Protein AF-V5G8W8-F1 (afdb_monomer_lite)

Foldseek 3Di:
DVVLVVVVVVVCCCCPPVVDFKDKDWADPCVVVVVVVVKDFDDDDDPPDDDDPPDDPPPDDDDDDDDDDDDPDDDPPPDPPPPPPVPPDPPITMIMDGD

InterPro domains:
  IPR016181 Acyl-CoA N-acyltransferase [SSF55729] (1-48)
  IPR039840 N-alpha-acetyltransferase 80 [PTHR13538] (1-95)

Organism: Anoplophora glabripennis (NCBI:txid217634)

Secondary structure (DSSP, 8-state):
-HHHHHHHHHHHHHHHTT---EEEEEESS-HHHHHHTT-EEE----TT--------S---------------PPPPPPPP-----------PEEEEEE-

pLDDT: mean 79.82, std 21.34, range [34.12, 98.5]

Sequence (99 aa):
GYGTVLMRKAEEYCKDFLSLDTIYLSTKGQEPFYSKLGYTECLPISIYGSYIPNSTAPRQKTETDKSSVVQNAPPPPPLPVTKTTTANNSTKTFMKKQI

Radius of gyration: 24.27 Å; chains: 1; bounding box: 49×32×63 Å

Structure (mmCIF, N/CA/C/O backbone):
data_AF-V5G8W8-F1
#
_entry.id   AF-V5G8W8-F1
#
loop_
_atom_site.group_PDB
_atom_site.id
_atom_site.type_symbol
_atom_site.label_atom_id
_atom_site.label_alt_id
_atom_site.label_comp_id
_atom_site.label_asym_id
_atom_site.label_entity_id
_atom_site.label_seq_id
_atom_site.pdbx_PDB_ins_code
_atom_site.Cartn_x
_atom_site.Cartn_y
_atom_site.Cartn_z
_atom_site.occupancy
_atom_site.B_iso_or_equiv
_atom_site.auth_seq_id
_atom_site.auth_comp_id
_atom_site.auth_asym_id
_atom_site.auth_atom_id
_atom_site.pdbx_PDB_model_num
ATOM 1 N N . GLY A 1 1 ? 13.797 5.400 -9.516 1.00 93.44 1 GLY A N 1
ATOM 2 C CA . GLY A 1 1 ? 14.735 6.005 -8.544 1.00 93.44 1 GLY A CA 1
ATOM 3 C C . GLY A 1 1 ? 15.002 5.039 -7.404 1.00 93.44 1 GLY A C 1
ATOM 4 O O . GLY A 1 1 ? 14.416 3.961 -7.402 1.00 93.44 1 GLY A O 1
ATOM 5 N N . TYR A 1 2 ? 15.844 5.415 -6.436 1.00 97.50 2 TYR A N 1
ATOM 6 C CA . TYR A 1 2 ? 16.245 4.520 -5.338 1.00 97.50 2 TYR A CA 1
ATOM 7 C C . TYR A 1 2 ? 15.071 4.010 -4.491 1.00 97.50 2 TYR A C 1
ATOM 9 O O . TYR A 1 2 ? 15.040 2.828 -4.173 1.00 97.50 2 TYR A O 1
ATOM 17 N N . GLY A 1 3 ? 14.055 4.840 -4.224 1.00 97.50 3 GLY A N 1
ATOM 18 C CA . GLY A 1 3 ? 12.856 4.400 -3.494 1.00 97.50 3 GLY A CA 1
ATOM 19 C C . GLY A 1 3 ? 12.107 3.257 -4.191 1.00 97.50 3 GLY A C 1
ATOM 20 O O . GLY A 1 3 ? 11.696 2.302 -3.546 1.00 97.50 3 GLY A O 1
ATOM 21 N N . THR A 1 4 ? 11.988 3.301 -5.523 1.00 98.00 4 THR A N 1
ATOM 22 C CA . THR A 1 4 ? 11.375 2.220 -6.317 1.00 98.00 4 THR A CA 1
ATOM 23 C C . THR A 1 4 ? 12.173 0.921 -6.203 1.00 98.00 4 THR A C 1
ATOM 25 O O . THR A 1 4 ? 11.584 -0.145 -6.068 1.00 98.00 4 THR A O 1
ATOM 28 N N . VAL A 1 5 ? 13.507 1.004 -6.268 1.00 98.44 5 VAL A N 1
ATOM 29 C CA . VAL A 1 5 ? 14.390 -0.170 -6.168 1.00 98.44 5 VAL A CA 1
ATOM 30 C C . VAL A 1 5 ? 14.300 -0.783 -4.774 1.00 98.44 5 VAL A C 1
ATOM 32 O O . VAL A 1 5 ? 14.125 -1.992 -4.659 1.00 98.44 5 VAL A O 1
ATOM 35 N N . LEU A 1 6 ? 14.349 0.050 -3.732 1.00 98.44 6 LEU A N 1
ATOM 36 C CA . LEU A 1 6 ? 14.221 -0.386 -2.345 1.00 98.44 6 LEU A CA 1
ATOM 37 C C . LEU A 1 6 ? 12.880 -1.086 -2.098 1.00 98.44 6 LEU A C 1
ATOM 39 O O . LEU A 1 6 ? 12.869 -2.185 -1.556 1.00 98.44 6 LEU A O 1
ATOM 43 N N . MET A 1 7 ? 11.770 -0.487 -2.543 1.00 98.06 7 MET A N 1
ATOM 44 C CA . MET A 1 7 ? 10.439 -1.079 -2.379 1.00 98.06 7 MET A CA 1
ATOM 45 C C . MET A 1 7 ? 10.325 -2.427 -3.086 1.00 98.06 7 MET A C 1
ATOM 47 O O . MET A 1 7 ? 9.885 -3.386 -2.470 1.00 98.06 7 MET A O 1
ATOM 51 N N . ARG A 1 8 ? 10.790 -2.541 -4.336 1.00 98.00 8 ARG A N 1
ATOM 52 C CA . ARG A 1 8 ? 10.760 -3.821 -5.063 1.00 98.00 8 ARG A CA 1
ATOM 53 C C . ARG A 1 8 ? 11.592 -4.899 -4.374 1.00 98.00 8 ARG A C 1
ATOM 55 O O . ARG A 1 8 ? 11.133 -6.023 -4.247 1.00 98.00 8 ARG A O 1
ATOM 62 N N . LYS A 1 9 ? 12.784 -4.555 -3.880 1.00 98.31 9 LYS A N 1
ATOM 63 C CA . LYS A 1 9 ? 13.635 -5.508 -3.150 1.00 98.31 9 LYS A CA 1
ATOM 64 C C . LYS A 1 9 ? 13.015 -5.941 -1.821 1.00 98.31 9 LYS A C 1
ATOM 66 O O . LYS A 1 9 ? 13.134 -7.103 -1.452 1.00 98.31 9 LYS A O 1
ATOM 71 N N . ALA A 1 10 ? 12.329 -5.034 -1.126 1.00 98.31 10 ALA A N 1
ATOM 72 C CA . ALA A 1 10 ? 11.574 -5.372 0.076 1.00 98.31 10 ALA A CA 1
ATOM 73 C C . ALA A 1 10 ? 10.364 -6.272 -0.239 1.00 98.31 10 ALA A C 1
ATOM 75 O O . ALA A 1 10 ? 10.135 -7.245 0.470 1.00 98.31 10 ALA A O 1
ATOM 76 N N . GLU A 1 11 ? 9.623 -5.982 -1.314 1.00 98.19 11 GLU A N 1
ATOM 77 C CA . GLU A 1 11 ? 8.505 -6.805 -1.798 1.00 98.19 11 GLU A CA 1
ATOM 78 C C . GLU A 1 11 ? 8.961 -8.229 -2.155 1.00 98.19 11 GLU A C 1
ATOM 80 O O . GLU A 1 11 ? 8.373 -9.191 -1.667 1.00 98.19 11 GLU A O 1
ATOM 85 N N . GLU A 1 12 ? 10.040 -8.359 -2.936 1.00 98.19 12 GLU A N 1
ATOM 86 C CA . GLU A 1 12 ? 10.673 -9.645 -3.272 1.00 98.19 12 GLU A CA 1
ATOM 87 C C . GLU A 1 12 ? 11.046 -10.420 -2.001 1.00 98.19 12 GLU A C 1
ATOM 89 O O . GLU A 1 12 ? 10.711 -11.592 -1.865 1.00 98.19 12 GLU A O 1
ATOM 94 N N . TYR A 1 13 ? 11.666 -9.756 -1.020 1.00 98.50 13 TYR A N 1
ATOM 95 C CA . TYR A 1 13 ? 12.040 -10.405 0.235 1.00 98.50 13 TYR A CA 1
ATOM 96 C C . TYR A 1 13 ? 10.825 -10.924 1.023 1.00 98.50 13 TYR A C 1
ATOM 98 O O . TYR A 1 13 ? 10.819 -12.063 1.494 1.00 98.50 13 TYR A O 1
ATOM 106 N N . CYS A 1 14 ? 9.778 -10.103 1.146 1.00 98.25 14 CYS A N 1
ATOM 107 C CA . CYS A 1 14 ? 8.539 -10.485 1.822 1.00 98.25 14 CYS A CA 1
ATOM 108 C C . CYS A 1 14 ? 7.864 -11.688 1.153 1.00 98.25 14 CYS A C 1
ATOM 110 O O . CYS A 1 14 ? 7.366 -12.574 1.848 1.00 98.25 14 CYS A O 1
ATOM 112 N N . LYS A 1 15 ? 7.875 -11.736 -0.180 1.00 97.75 15 LYS A N 1
ATOM 113 C CA . LYS A 1 15 ? 7.282 -12.832 -0.941 1.00 97.75 15 LYS A CA 1
ATOM 114 C C . LYS A 1 15 ? 8.105 -14.111 -0.832 1.00 97.75 15 LYS A C 1
ATOM 116 O O . LYS A 1 15 ? 7.591 -15.144 -0.414 1.00 97.75 15 LYS A O 1
ATOM 121 N N . ASP A 1 16 ? 9.385 -14.029 -1.175 1.00 97.88 16 ASP A N 1
ATOM 122 C CA . ASP A 1 16 ? 10.207 -15.209 -1.439 1.00 97.88 16 ASP A CA 1
ATOM 123 C C . ASP A 1 16 ? 10.744 -15.844 -0.150 1.00 97.88 16 ASP A C 1
ATOM 125 O O . ASP A 1 16 ? 10.898 -17.062 -0.078 1.00 97.88 16 ASP A O 1
ATOM 129 N N . PHE A 1 17 ? 11.007 -15.035 0.884 1.00 98.06 17 PHE A N 1
ATOM 130 C CA . PHE A 1 17 ? 11.612 -15.510 2.134 1.00 98.06 17 PHE A CA 1
ATOM 131 C C . PHE A 1 17 ? 10.634 -15.547 3.304 1.00 98.06 17 PHE A C 1
ATOM 133 O O . PHE A 1 17 ? 10.746 -16.424 4.158 1.00 98.06 17 PHE A O 1
ATOM 140 N N . LEU A 1 18 ? 9.681 -14.610 3.364 1.00 97.75 18 LEU A N 1
ATOM 141 C CA . LEU A 1 18 ? 8.696 -14.561 4.451 1.00 97.75 18 LEU A CA 1
ATOM 142 C C . LEU A 1 18 ? 7.357 -15.213 4.084 1.00 97.75 18 LEU A C 1
ATOM 144 O O . LEU A 1 18 ? 6.532 -15.406 4.973 1.00 97.75 18 LEU A O 1
ATOM 148 N N . SER A 1 19 ? 7.145 -15.573 2.810 1.00 97.19 19 SER A N 1
ATOM 149 C CA . SER A 1 19 ? 5.881 -16.140 2.313 1.00 97.19 19 SER A CA 1
ATOM 150 C C . SER A 1 19 ? 4.659 -15.267 2.641 1.00 97.19 19 SER A C 1
ATOM 152 O O . SER A 1 19 ? 3.580 -15.775 2.943 1.00 97.19 19 SER A O 1
ATOM 154 N N . LEU A 1 20 ? 4.835 -13.942 2.618 1.00 97.31 20 LEU A N 1
ATOM 155 C CA . LEU A 1 20 ? 3.757 -12.978 2.824 1.00 97.31 20 LEU A CA 1
ATOM 156 C C . LEU A 1 20 ? 3.069 -12.669 1.495 1.00 97.31 20 LEU A C 1
ATOM 158 O O . LEU A 1 20 ? 3.729 -12.502 0.473 1.00 97.31 20 LEU A O 1
ATOM 162 N N . ASP A 1 21 ? 1.745 -12.542 1.530 1.00 97.19 21 ASP A N 1
ATOM 163 C CA . ASP A 1 21 ? 0.918 -12.281 0.348 1.00 97.19 21 ASP A CA 1
ATOM 164 C C . ASP A 1 21 ? 0.603 -10.794 0.141 1.00 97.19 21 ASP A C 1
ATOM 166 O O . ASP A 1 21 ? 0.286 -10.368 -0.967 1.00 97.19 21 ASP A O 1
ATOM 170 N N . THR A 1 22 ? 0.669 -9.992 1.205 1.00 97.44 22 THR A N 1
ATOM 171 C CA . THR A 1 22 ? 0.155 -8.625 1.212 1.00 97.44 22 THR A CA 1
ATOM 172 C C . THR A 1 22 ? 1.037 -7.717 2.049 1.00 97.44 22 THR A C 1
ATOM 174 O O . THR A 1 22 ? 1.341 -8.003 3.207 1.00 97.44 22 THR A O 1
ATOM 177 N N . ILE A 1 23 ? 1.381 -6.557 1.492 1.00 98.06 23 ILE A N 1
ATOM 178 C CA . ILE A 1 23 ? 2.053 -5.479 2.218 1.00 98.06 23 ILE A CA 1
ATOM 179 C C . ILE A 1 23 ? 1.072 -4.342 2.459 1.00 98.06 23 ILE A C 1
ATOM 181 O O . ILE A 1 23 ? 0.402 -3.880 1.535 1.00 98.06 23 ILE A O 1
ATOM 185 N N . TYR A 1 24 ? 1.055 -3.852 3.696 1.00 97.62 24 TYR A N 1
ATOM 186 C CA . TYR A 1 24 ? 0.276 -2.700 4.132 1.00 97.62 24 TYR A CA 1
ATOM 187 C C . TYR A 1 24 ? 1.197 -1.547 4.521 1.00 97.62 24 TYR A C 1
ATOM 189 O O . TYR A 1 24 ? 2.256 -1.759 5.111 1.00 97.62 24 TYR A O 1
ATOM 197 N N . LEU A 1 25 ? 0.787 -0.316 4.218 1.00 96.88 25 LEU A N 1
ATOM 198 C CA . LEU A 1 25 ? 1.498 0.890 4.631 1.00 96.88 25 LEU A CA 1
ATOM 199 C C . LEU A 1 25 ? 0.540 2.049 4.896 1.00 96.88 25 LEU A C 1
ATOM 201 O O . LEU A 1 25 ? -0.614 2.044 4.470 1.00 96.88 25 LEU A O 1
ATOM 205 N N . SER A 1 26 ? 1.050 3.069 5.583 1.00 95.69 26 SER A N 1
ATOM 206 C CA . SER A 1 26 ? 0.394 4.373 5.676 1.00 95.69 26 SER A CA 1
ATOM 207 C C . SER A 1 26 ? 1.309 5.451 5.107 1.00 95.69 26 SER A C 1
ATOM 209 O O . SER A 1 26 ? 2.525 5.402 5.291 1.00 95.69 26 SER A O 1
ATOM 211 N N . THR A 1 27 ? 0.732 6.428 4.419 1.00 94.88 27 THR A N 1
ATOM 212 C CA . THR A 1 27 ? 1.460 7.521 3.775 1.00 94.88 27 THR A CA 1
ATOM 213 C C . THR A 1 27 ? 0.706 8.844 3.914 1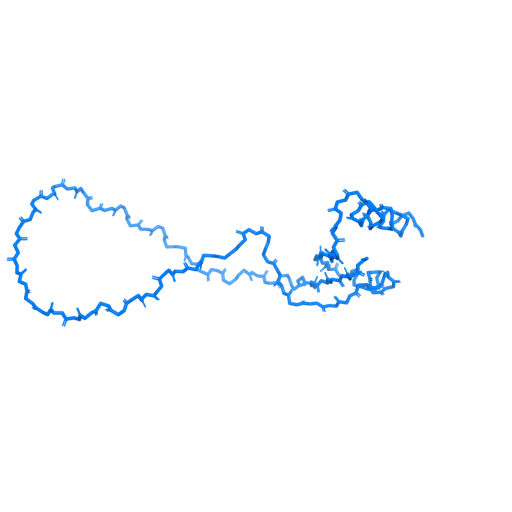.00 94.88 27 THR A C 1
ATOM 215 O O . THR A 1 27 ? -0.449 8.879 4.343 1.00 94.88 27 THR A O 1
ATOM 218 N N . LYS A 1 28 ? 1.394 9.947 3.615 1.00 94.94 28 LYS A N 1
ATOM 219 C CA . LYS A 1 28 ? 0.819 11.290 3.524 1.00 94.94 28 LYS A CA 1
ATOM 220 C C . LYS A 1 28 ? 1.584 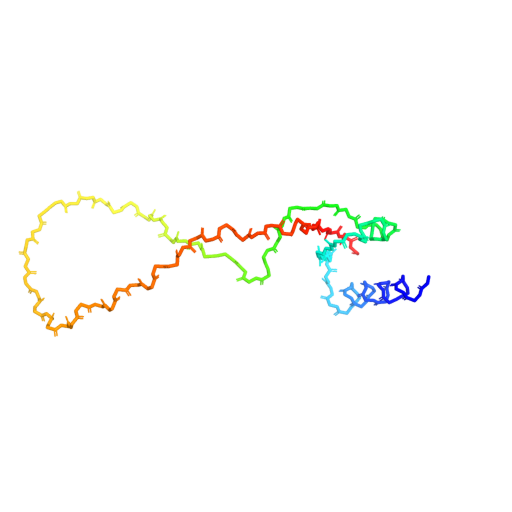12.094 2.476 1.00 94.94 28 LYS A C 1
ATOM 222 O O . LYS A 1 28 ? 2.764 12.378 2.675 1.00 94.94 28 LYS A O 1
ATOM 227 N N . GLY A 1 29 ? 0.926 12.457 1.380 1.00 93.25 29 GLY A N 1
ATOM 228 C CA . GLY A 1 29 ? 1.503 13.265 0.296 1.00 93.25 29 GLY A CA 1
ATOM 229 C C . GLY A 1 29 ? 2.443 12.504 -0.649 1.00 93.25 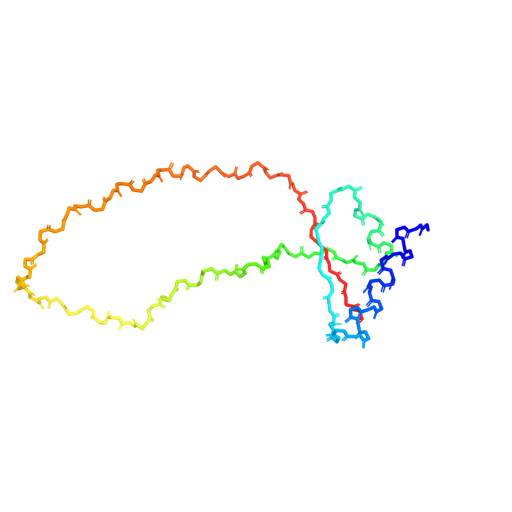29 GLY A C 1
ATOM 230 O O . GLY A 1 29 ? 3.107 13.119 -1.479 1.00 93.25 29 GLY A O 1
ATOM 231 N N . GLN A 1 30 ? 2.534 11.179 -0.516 1.00 95.88 30 GLN A N 1
ATOM 232 C CA . GLN A 1 30 ? 3.313 10.295 -1.397 1.00 95.88 30 GLN A CA 1
ATOM 233 C C . GLN A 1 30 ? 2.447 9.164 -1.973 1.00 95.88 30 GLN A C 1
ATOM 235 O O . GLN A 1 30 ? 2.963 8.172 -2.479 1.00 95.88 30 GLN A O 1
ATOM 240 N N . GLU A 1 31 ? 1.125 9.297 -1.910 1.00 96.69 31 GLU A N 1
ATOM 241 C CA . GLU A 1 31 ? 0.151 8.366 -2.483 1.00 96.69 31 GLU A CA 1
ATOM 242 C C . GLU A 1 31 ? 0.462 8.080 -3.963 1.00 96.69 31 GLU A C 1
ATOM 244 O O . GLU A 1 31 ? 0.596 6.906 -4.310 1.00 96.69 31 GLU A O 1
ATOM 249 N N . PRO A 1 32 ? 0.738 9.084 -4.831 1.00 97.50 32 PRO A N 1
ATOM 250 C CA . PRO A 1 32 ? 1.010 8.820 -6.245 1.00 97.50 32 PRO A CA 1
ATOM 251 C C . PRO A 1 32 ? 2.270 7.981 -6.492 1.00 97.50 32 PRO A C 1
ATOM 253 O O . P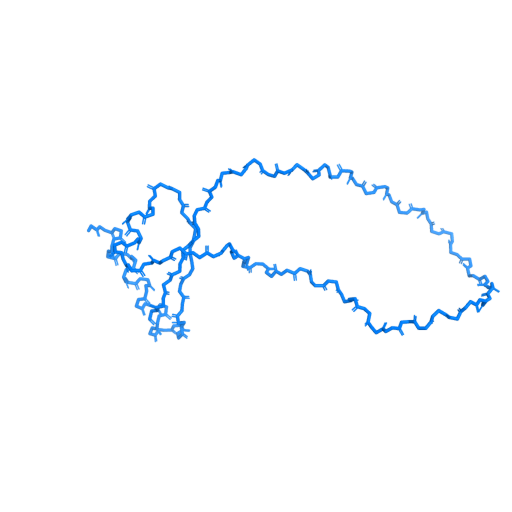RO A 1 32 ? 2.369 7.311 -7.521 1.00 97.50 32 PRO A O 1
ATOM 256 N N . PHE A 1 33 ? 3.251 8.015 -5.584 1.00 97.94 33 PHE A N 1
ATOM 257 C CA . PHE A 1 33 ? 4.440 7.167 -5.678 1.00 97.94 33 PHE A CA 1
ATOM 258 C C . PHE A 1 33 ? 4.077 5.694 -5.455 1.00 97.94 33 PHE A C 1
ATOM 260 O O . PHE A 1 33 ? 4.457 4.843 -6.261 1.00 97.94 33 PHE A O 1
ATOM 267 N N . TYR A 1 34 ? 3.300 5.398 -4.411 1.00 98.12 34 TYR A N 1
ATOM 268 C CA . TYR A 1 34 ? 2.881 4.033 -4.097 1.00 98.12 34 TYR A CA 1
ATOM 269 C C . TYR A 1 34 ? 1.831 3.508 -5.086 1.00 98.12 34 TYR A C 1
ATOM 271 O O . TYR A 1 34 ? 1.910 2.345 -5.481 1.00 98.12 34 TYR A O 1
ATOM 279 N N . SER A 1 35 ? 0.935 4.358 -5.600 1.00 97.81 35 SER A N 1
ATOM 280 C CA . SER A 1 35 ? 0.004 3.973 -6.673 1.00 97.81 35 SER A CA 1
ATOM 281 C C . SER A 1 35 ? 0.744 3.518 -7.935 1.00 97.81 35 SER A C 1
ATOM 283 O O . SER A 1 35 ? 0.379 2.512 -8.536 1.00 97.81 35 SER A O 1
ATOM 285 N N . LYS A 1 36 ? 1.850 4.184 -8.306 1.00 97.88 36 LYS A N 1
ATOM 286 C CA . LYS A 1 36 ? 2.718 3.751 -9.424 1.00 97.88 36 LYS A CA 1
ATOM 287 C C . LYS A 1 36 ? 3.418 2.412 -9.168 1.00 97.88 36 LYS A C 1
ATOM 289 O O . LYS A 1 36 ? 3.812 1.746 -10.120 1.00 97.88 36 LYS A O 1
ATOM 294 N N . LEU A 1 37 ? 3.600 2.030 -7.903 1.00 97.50 37 LEU A N 1
ATOM 295 C CA . LEU A 1 37 ? 4.136 0.725 -7.505 1.00 97.50 37 LEU A CA 1
ATOM 296 C C . LEU A 1 37 ? 3.062 -0.375 -7.445 1.00 97.50 37 LEU A C 1
ATOM 298 O O . LEU A 1 37 ? 3.414 -1.534 -7.227 1.00 97.50 37 LEU A O 1
ATOM 302 N N . GLY A 1 38 ? 1.787 -0.039 -7.660 1.00 98.00 38 GLY A N 1
ATOM 303 C CA . GLY A 1 38 ? 0.665 -0.978 -7.619 1.00 98.00 38 GLY A CA 1
ATOM 304 C C . GLY A 1 38 ? -0.017 -1.090 -6.255 1.00 98.00 38 GLY A C 1
ATOM 305 O O . GLY A 1 38 ? -0.775 -2.031 -6.040 1.00 98.00 38 GLY A O 1
ATOM 306 N N . TYR A 1 39 ? 0.241 -0.163 -5.328 1.00 98.44 39 TYR A N 1
ATOM 307 C CA . TYR A 1 39 ? -0.530 -0.078 -4.089 1.00 98.44 39 TYR A CA 1
ATOM 308 C C . TYR A 1 39 ? -1.884 0.590 -4.335 1.00 98.44 39 TYR A C 1
ATOM 310 O O . TYR A 1 39 ? -1.985 1.576 -5.064 1.00 98.44 39 TYR A O 1
ATOM 318 N N . THR A 1 40 ? -2.913 0.091 -3.663 1.00 98.12 40 THR A N 1
ATOM 319 C CA . THR A 1 40 ? -4.278 0.629 -3.692 1.00 98.12 40 THR A CA 1
ATOM 320 C C . THR A 1 40 ? -4.698 1.078 -2.303 1.00 98.12 40 THR A C 1
ATOM 322 O O . THR A 1 40 ? -4.326 0.432 -1.323 1.00 98.12 40 THR A O 1
ATOM 325 N N . GLU A 1 41 ? -5.492 2.142 -2.203 1.00 97.44 41 GLU A N 1
ATOM 326 C CA . GLU A 1 41 ? -6.026 2.604 -0.917 1.00 97.44 41 GLU A CA 1
ATOM 327 C C . GLU A 1 41 ? -6.859 1.521 -0.214 1.00 97.44 41 GLU A C 1
ATOM 329 O O . GLU A 1 41 ? -7.533 0.706 -0.849 1.00 97.44 41 GLU A O 1
ATOM 334 N N . CYS A 1 42 ? -6.795 1.491 1.115 1.00 96.62 42 CYS A N 1
ATOM 335 C CA . CYS A 1 42 ? -7.550 0.562 1.944 1.00 96.62 42 CYS A CA 1
ATOM 336 C C . CYS A 1 42 ? -8.004 1.214 3.253 1.00 96.62 42 CYS A C 1
ATOM 338 O O . CYS A 1 42 ? -7.599 2.323 3.600 1.00 96.62 42 CYS A O 1
ATOM 340 N N . LEU A 1 43 ? -8.844 0.497 4.002 1.00 94.19 43 LEU A N 1
ATOM 341 C CA . LEU A 1 43 ? -9.227 0.915 5.347 1.00 94.19 43 LEU A CA 1
ATOM 342 C C . LEU A 1 43 ? -8.000 0.949 6.281 1.00 94.19 43 LEU A C 1
ATOM 344 O O . LEU A 1 43 ? -7.053 0.184 6.067 1.00 94.19 43 LEU A O 1
ATOM 348 N N . PRO A 1 44 ? -8.010 1.805 7.321 1.00 92.56 44 PRO A N 1
ATOM 349 C CA . PRO A 1 44 ? -6.983 1.806 8.357 1.00 92.56 44 PRO A CA 1
ATOM 350 C C . PRO A 1 44 ? -6.815 0.435 9.014 1.00 92.56 44 PRO A C 1
ATOM 352 O O . PRO A 1 44 ? -7.798 -0.245 9.308 1.00 92.56 44 PRO A O 1
ATOM 355 N N . ILE A 1 45 ? -5.566 0.049 9.279 1.00 89.62 45 ILE A N 1
ATOM 356 C CA . ILE A 1 45 ? -5.217 -1.246 9.877 1.00 89.62 45 ILE A CA 1
ATOM 357 C C . ILE A 1 45 ? -4.416 -1.025 11.157 1.00 89.62 45 ILE A C 1
ATOM 359 O O . ILE A 1 45 ? -3.528 -0.172 11.208 1.00 89.62 45 ILE A O 1
ATOM 363 N N . SER A 1 46 ? -4.728 -1.818 12.185 1.00 88.06 46 SER A N 1
ATOM 364 C CA . SER A 1 46 ? -3.970 -1.886 13.436 1.00 88.06 46 SER A CA 1
ATOM 365 C C . SER A 1 46 ? -3.051 -3.101 13.422 1.00 88.06 46 SER A C 1
ATOM 367 O O . SER A 1 46 ? -3.518 -4.233 13.321 1.00 88.06 46 SER A O 1
ATOM 369 N N . ILE A 1 47 ? -1.750 -2.873 13.593 1.00 90.62 47 ILE A N 1
ATOM 370 C CA . ILE A 1 47 ? -0.763 -3.947 13.793 1.00 90.62 47 ILE A CA 1
ATOM 371 C C . ILE A 1 47 ? -0.746 -4.476 15.235 1.00 90.62 47 ILE A C 1
ATOM 373 O O . ILE A 1 47 ? -0.107 -5.482 15.515 1.00 90.62 47 ILE A O 1
ATOM 377 N N . TYR A 1 48 ? -1.446 -3.806 16.154 1.00 89.81 48 TYR A N 1
ATOM 378 C CA . TYR A 1 48 ? -1.460 -4.133 17.584 1.00 89.81 48 TYR A CA 1
ATOM 379 C C . TYR A 1 48 ? -2.686 -4.960 17.998 1.00 89.81 48 TYR A C 1
ATOM 381 O O . TYR A 1 48 ? -2.911 -5.191 19.183 1.00 89.81 48 TYR A O 1
ATOM 389 N N . GLY A 1 49 ? -3.501 -5.390 17.029 1.00 81.69 49 GLY A N 1
ATOM 390 C CA . GLY A 1 49 ? -4.796 -6.011 17.290 1.00 81.69 49 GLY A CA 1
ATOM 391 C C . GLY A 1 49 ? -5.844 -5.005 17.776 1.00 81.69 49 GLY A C 1
ATOM 392 O O . GLY A 1 49 ? -5.640 -3.788 17.763 1.00 81.69 49 GLY A O 1
ATOM 393 N N . SER A 1 50 ? -7.012 -5.520 18.152 1.00 79.25 50 SER A N 1
ATOM 394 C CA . SER A 1 50 ? -8.096 -4.763 18.786 1.00 79.25 50 SER A CA 1
ATOM 395 C C . SER A 1 50 ? -8.572 -5.525 20.014 1.00 79.25 50 SER A C 1
ATOM 397 O O . SER A 1 50 ? -8.654 -6.752 19.987 1.00 79.25 50 SER A O 1
ATOM 399 N N . TYR A 1 51 ? -8.889 -4.804 21.089 1.00 78.94 51 TYR A N 1
ATOM 400 C CA . TYR A 1 51 ? -9.530 -5.407 22.250 1.00 78.94 51 TYR A CA 1
ATOM 401 C C . TYR A 1 51 ? -10.962 -5.789 21.872 1.00 78.94 51 TYR A C 1
ATOM 403 O O . TYR A 1 51 ? -11.793 -4.917 21.625 1.00 78.94 51 TYR A O 1
ATOM 411 N N . ILE A 1 52 ? -11.239 -7.090 21.805 1.00 74.50 52 ILE A N 1
ATOM 412 C CA . ILE A 1 52 ? -12.600 -7.608 21.694 1.00 74.50 52 ILE A CA 1
ATOM 413 C C . ILE A 1 52 ? -13.083 -7.822 23.132 1.00 74.50 52 ILE A C 1
ATOM 415 O O . ILE A 1 52 ? -12.623 -8.764 23.782 1.00 74.50 52 ILE A O 1
ATOM 419 N N . PRO A 1 53 ? -13.963 -6.965 23.683 1.00 71.88 53 PRO A N 1
ATOM 420 C CA . PRO A 1 53 ? -14.618 -7.294 24.936 1.00 71.88 53 PRO A CA 1
ATOM 421 C C . PRO A 1 53 ? -15.432 -8.567 24.700 1.00 71.88 53 PRO A C 1
ATOM 423 O O . PRO A 1 53 ? -16.300 -8.594 23.827 1.00 71.88 53 PRO A O 1
ATOM 426 N N . ASN A 1 54 ? -15.148 -9.626 25.459 1.00 62.81 54 ASN A N 1
ATOM 427 C CA . ASN A 1 54 ? -15.942 -10.853 25.459 1.00 62.81 54 ASN A CA 1
ATOM 428 C C . ASN A 1 54 ? -17.359 -10.529 25.964 1.00 62.81 54 ASN A C 1
ATOM 430 O O . ASN A 1 54 ? -17.660 -10.678 27.149 1.00 62.81 54 ASN A O 1
ATOM 434 N N . SER A 1 55 ? -18.233 -10.039 25.087 1.00 61.50 55 SER A N 1
ATOM 435 C CA . SER A 1 55 ? -19.631 -9.799 25.410 1.00 61.50 55 SER A CA 1
ATOM 436 C C . SER A 1 55 ? -20.421 -11.092 25.228 1.00 61.50 55 SER A C 1
ATOM 438 O O . SER A 1 55 ? -20.667 -11.541 24.114 1.00 61.50 55 SER A O 1
ATOM 440 N N . THR A 1 56 ? -20.859 -11.622 26.371 1.00 52.66 56 THR A N 1
ATOM 441 C CA . THR A 1 56 ? -22.105 -12.372 26.589 1.00 52.66 56 THR A CA 1
ATOM 442 C C . THR A 1 56 ? -22.239 -13.775 25.982 1.00 52.66 56 THR A C 1
ATOM 444 O O . THR A 1 56 ? -22.889 -13.964 24.960 1.00 52.66 56 THR A O 1
ATOM 447 N N . ALA A 1 57 ? -21.860 -14.797 26.761 1.00 52.59 57 ALA A N 1
ATOM 448 C CA . ALA A 1 57 ? -22.875 -15.810 27.060 1.00 52.59 57 ALA A CA 1
ATOM 449 C C . ALA A 1 57 ? -24.009 -15.092 27.824 1.00 52.59 57 ALA A C 1
ATOM 451 O O . ALA A 1 57 ? -23.700 -14.273 28.699 1.00 52.59 57 ALA A O 1
ATOM 452 N N . PRO A 1 58 ? -25.296 -15.308 27.502 1.00 47.78 58 PRO A N 1
ATOM 453 C CA . PRO A 1 58 ? -26.381 -14.640 28.204 1.00 47.78 58 PRO A CA 1
ATOM 454 C C . PRO A 1 58 ? -26.346 -15.076 29.672 1.00 47.78 58 PRO A C 1
ATOM 456 O O . PRO A 1 58 ? -26.734 -16.190 30.012 1.00 47.78 58 PRO A O 1
ATOM 459 N N . ARG A 1 59 ? -25.866 -14.199 30.563 1.00 53.41 59 ARG A N 1
ATOM 460 C CA . ARG A 1 59 ? -26.149 -14.333 31.991 1.00 53.41 59 ARG A CA 1
ATOM 461 C C . ARG A 1 59 ? -27.654 -14.155 32.127 1.00 53.41 59 ARG A C 1
ATOM 463 O O . ARG A 1 59 ? -28.151 -13.037 31.991 1.00 53.41 59 ARG A O 1
ATOM 470 N N . GLN A 1 60 ? -28.371 -15.252 32.354 1.00 53.44 60 GLN A N 1
ATOM 471 C CA . GLN A 1 60 ? -29.721 -15.176 32.890 1.00 53.44 60 GLN A CA 1
ATOM 472 C C . GLN A 1 60 ? -29.632 -14.321 34.155 1.00 53.44 60 GLN A C 1
ATOM 474 O O . GLN A 1 60 ? -28.872 -14.628 35.074 1.00 53.44 60 GLN A O 1
ATOM 479 N N . LYS A 1 61 ? -30.324 -13.180 34.151 1.00 45.28 61 LYS A N 1
ATOM 480 C CA . LYS A 1 61 ? -30.534 -12.406 35.366 1.00 45.28 61 LYS A CA 1
ATOM 481 C C . LYS A 1 61 ? -31.411 -13.265 36.268 1.00 45.28 61 LYS A C 1
ATOM 483 O O . LYS A 1 61 ? -32.618 -13.315 36.063 1.00 45.28 61 LYS A O 1
ATOM 488 N N . THR A 1 62 ? -30.803 -13.939 37.231 1.00 36.59 62 THR A N 1
ATOM 489 C CA . T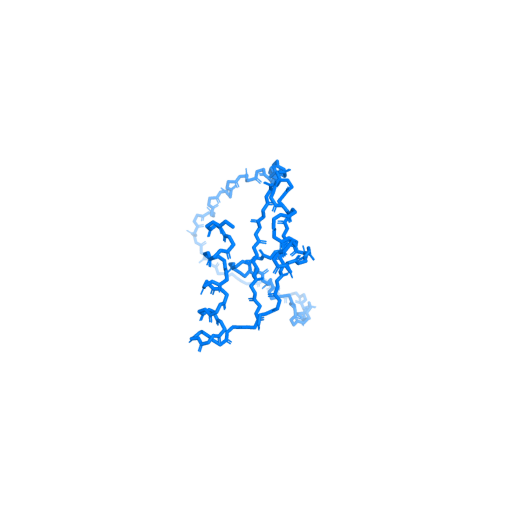HR A 1 62 ? -31.521 -14.371 38.424 1.00 36.59 62 THR A CA 1
ATOM 490 C C . THR A 1 62 ? -31.254 -13.308 39.475 1.00 36.59 62 THR A C 1
ATOM 492 O O . THR A 1 62 ? -30.121 -13.104 39.908 1.00 36.59 62 THR A O 1
ATOM 495 N N . GLU A 1 63 ? -32.295 -12.542 39.772 1.00 47.84 63 GLU A N 1
ATOM 496 C CA . GLU A 1 63 ? -32.357 -11.662 40.931 1.00 47.84 63 GLU A CA 1
ATOM 497 C C . GLU A 1 63 ? -32.270 -12.499 42.220 1.00 47.84 63 GLU A C 1
ATOM 499 O O . GLU A 1 63 ? -32.620 -13.682 42.211 1.00 47.84 63 GLU A O 1
ATOM 504 N N . THR A 1 64 ? -31.877 -11.854 43.330 1.00 40.19 64 THR A N 1
ATOM 505 C CA . THR A 1 64 ? -31.720 -12.393 44.709 1.00 40.19 64 THR A CA 1
ATOM 506 C C . THR A 1 64 ? -30.494 -13.318 44.884 1.00 40.19 64 THR A C 1
ATOM 508 O O . THR A 1 64 ? -30.307 -14.260 44.135 1.00 40.19 64 THR A O 1
ATOM 511 N N . ASP A 1 65 ? -29.542 -13.110 45.800 1.00 34.12 65 ASP A N 1
ATOM 512 C CA . ASP A 1 65 ? -29.677 -12.671 47.187 1.00 34.12 65 ASP A CA 1
ATOM 513 C C . ASP A 1 65 ? -28.367 -12.097 47.768 1.00 34.12 65 ASP A C 1
ATOM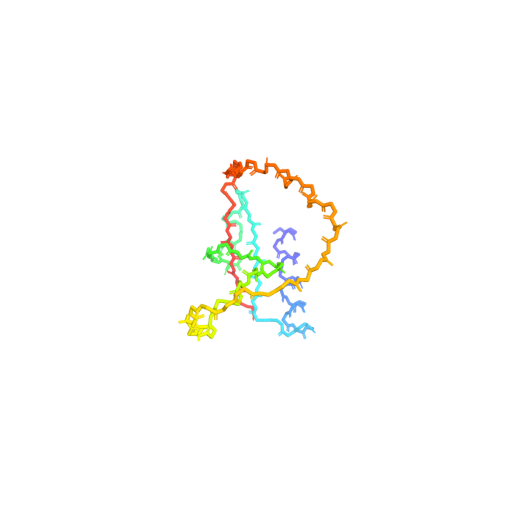 515 O O . ASP A 1 65 ? -27.259 -12.391 47.315 1.00 34.12 65 ASP A O 1
ATOM 519 N N . LYS A 1 66 ? -28.512 -11.279 48.813 1.00 45.84 66 LYS A N 1
ATOM 520 C CA . LYS A 1 66 ? -27.422 -10.679 49.596 1.00 45.84 66 LYS A CA 1
ATOM 521 C C . LYS A 1 66 ? -26.652 -11.755 50.370 1.00 45.84 66 LYS A C 1
ATOM 523 O O . LYS A 1 66 ? -27.259 -12.485 51.147 1.00 45.84 66 LYS A O 1
ATOM 528 N N . SER A 1 67 ? -25.320 -11.767 50.292 1.00 36.22 67 SER A N 1
ATOM 529 C CA . SER A 1 67 ? -24.479 -12.253 51.395 1.00 36.22 67 SER A CA 1
ATOM 530 C C . SER A 1 67 ? -23.032 -11.778 51.299 1.00 36.22 67 SER A C 1
ATOM 532 O O . SER A 1 67 ? -22.430 -11.671 50.236 1.00 36.22 67 SER A O 1
ATOM 534 N N . SER A 1 68 ? -22.540 -11.416 52.472 1.00 46.88 68 SER A N 1
ATOM 535 C CA . SER A 1 68 ? -21.344 -10.666 52.827 1.00 46.88 68 SER A CA 1
ATOM 536 C C . SER A 1 68 ? -20.019 -11.356 52.501 1.00 46.88 68 SER A C 1
ATOM 538 O O . SER A 1 68 ? -19.774 -12.462 52.976 1.00 46.88 68 SER A O 1
ATOM 540 N N . VAL A 1 69 ? -19.103 -10.631 51.852 1.00 41.12 69 VAL A N 1
ATOM 541 C CA . VAL A 1 69 ? -17.658 -10.861 51.993 1.00 41.12 69 VAL A CA 1
ATOM 542 C C . VAL A 1 69 ? -16.985 -9.515 52.244 1.00 41.12 69 VAL A C 1
ATOM 544 O O . VAL A 1 69 ? -16.971 -8.630 51.393 1.00 41.12 69 VAL A O 1
ATOM 547 N N . VAL A 1 70 ? -16.471 -9.360 53.461 1.00 52.19 70 VAL A N 1
ATOM 548 C CA . VAL A 1 70 ? -15.648 -8.232 53.898 1.00 52.19 70 VAL A CA 1
ATOM 549 C C . VAL A 1 70 ? -14.347 -8.248 53.097 1.00 52.19 70 VAL A C 1
ATOM 551 O O . VAL A 1 70 ? -13.524 -9.143 53.271 1.00 52.19 70 VAL A O 1
ATOM 554 N N . GLN A 1 71 ? -14.134 -7.248 52.246 1.00 51.44 71 GLN A N 1
ATOM 555 C CA . GLN A 1 71 ? -12.800 -6.882 51.777 1.00 51.44 71 GLN A CA 1
ATOM 556 C C . GLN A 1 71 ? -12.610 -5.384 52.004 1.00 51.44 71 GLN A C 1
ATOM 558 O O . GLN A 1 71 ? -13.135 -4.554 51.268 1.00 51.44 71 GLN A O 1
ATOM 563 N N . ASN A 1 72 ? -11.843 -5.052 53.046 1.00 56.72 72 ASN A N 1
ATOM 564 C CA . ASN A 1 72 ? -11.366 -3.704 53.369 1.00 56.72 72 ASN A CA 1
ATOM 565 C C . ASN A 1 72 ? -10.289 -3.234 52.365 1.00 56.72 72 ASN A C 1
ATOM 567 O O . ASN A 1 72 ? -9.218 -2.784 52.767 1.00 56.72 72 ASN A O 1
ATOM 571 N N . ALA A 1 73 ? -10.519 -3.392 51.061 1.00 68.81 73 ALA A N 1
ATOM 572 C CA . ALA A 1 73 ? -9.631 -2.837 50.049 1.00 68.81 73 ALA A CA 1
ATOM 573 C C . ALA A 1 73 ? -9.982 -1.354 49.851 1.00 68.81 73 ALA A C 1
ATOM 575 O O . ALA A 1 73 ? -11.166 -1.035 49.701 1.00 68.81 73 ALA A O 1
ATOM 576 N N . PRO A 1 74 ? -8.999 -0.434 49.859 1.00 78.44 74 PRO A N 1
ATOM 577 C CA . PRO A 1 74 ? -9.270 0.949 49.506 1.00 78.44 74 PRO A CA 1
ATOM 578 C C . PRO A 1 74 ? -9.877 0.990 48.097 1.00 78.44 74 PRO A C 1
ATOM 580 O O . PRO A 1 74 ? -9.455 0.215 47.229 1.00 78.44 74 PRO A O 1
ATOM 583 N N . PRO A 1 75 ? -10.877 1.858 47.862 1.00 77.81 75 PRO A N 1
ATOM 584 C CA . PRO A 1 75 ? -11.442 2.021 46.536 1.00 77.81 75 PRO A CA 1
ATOM 585 C C . PRO A 1 75 ? -10.304 2.315 45.549 1.00 77.81 75 PRO A C 1
ATOM 587 O O . PRO A 1 75 ? -9.387 3.075 45.886 1.00 77.81 75 PRO A O 1
ATOM 590 N N . PRO A 1 76 ? -10.317 1.685 44.362 1.00 78.00 76 PRO A N 1
ATOM 591 C CA . PRO A 1 76 ? -9.283 1.906 43.368 1.00 78.00 76 PRO A CA 1
ATOM 592 C C . PRO A 1 76 ? -9.175 3.404 43.063 1.00 78.00 76 PRO A C 1
ATOM 594 O O . PRO A 1 76 ? -10.181 4.121 43.124 1.00 78.00 76 PRO A O 1
ATOM 597 N N . PRO A 1 77 ? -7.965 3.891 42.744 1.00 82.31 77 PRO A N 1
ATOM 598 C CA . PRO A 1 77 ? -7.782 5.285 42.392 1.00 82.31 77 PRO A CA 1
ATOM 599 C C . PRO A 1 77 ? -8.720 5.649 41.235 1.00 82.31 77 PRO A C 1
ATOM 601 O O . PRO A 1 77 ? -8.923 4.831 40.328 1.00 82.31 77 PRO A O 1
ATOM 604 N N . PRO A 1 78 ? -9.300 6.860 41.247 1.00 81.00 78 PRO A N 1
ATOM 605 C CA . PRO A 1 78 ? -10.089 7.331 40.124 1.00 81.00 78 PRO A CA 1
ATOM 606 C C . PRO A 1 78 ? -9.230 7.260 38.861 1.00 81.00 78 PRO A C 1
ATOM 608 O O . PRO A 1 78 ? -8.108 7.772 38.828 1.00 81.00 78 PRO A O 1
ATOM 611 N N . LEU A 1 79 ? -9.758 6.588 37.836 1.00 78.38 79 LEU A N 1
ATOM 612 C CA . LEU A 1 79 ? -9.136 6.536 36.519 1.00 78.38 79 LEU A CA 1
ATOM 613 C C . LEU A 1 79 ? -8.824 7.972 36.075 1.00 78.38 79 LEU A C 1
ATOM 615 O O . LEU A 1 79 ? -9.702 8.837 36.186 1.00 78.38 79 LEU A O 1
ATOM 619 N N . PRO A 1 80 ? -7.604 8.254 35.579 1.00 74.12 80 PRO A N 1
ATOM 620 C CA . PRO A 1 80 ? -7.330 9.546 34.981 1.00 74.12 80 PRO A CA 1
ATOM 621 C C . PRO A 1 80 ? -8.355 9.766 33.875 1.00 74.12 80 PRO A C 1
ATOM 623 O O . PRO A 1 80 ? -8.550 8.900 33.020 1.00 74.12 80 PRO A O 1
ATOM 626 N N . VAL A 1 81 ? -9.037 10.911 33.920 1.00 68.81 81 VAL A N 1
ATOM 627 C CA . VAL A 1 81 ? -10.005 11.296 32.897 1.00 68.81 81 VAL A CA 1
ATOM 628 C C . VAL A 1 81 ? -9.212 11.537 31.618 1.00 68.81 81 VAL A C 1
ATOM 630 O O . VAL A 1 81 ? -8.739 12.644 31.354 1.00 68.81 81 VAL A O 1
ATOM 633 N N . THR A 1 82 ? -9.009 10.489 30.825 1.00 50.94 82 THR A N 1
ATOM 634 C CA . THR A 1 82 ? -8.576 10.649 29.450 1.00 50.94 82 THR A CA 1
ATOM 635 C C . THR A 1 82 ? -9.744 11.315 28.755 1.00 50.94 82 THR A C 1
ATOM 637 O O . THR A 1 82 ? -10.744 10.692 28.406 1.00 50.94 82 THR A O 1
ATOM 640 N N . LYS A 1 83 ? -9.643 12.635 28.574 1.00 45.94 83 LYS A N 1
ATOM 641 C CA . LYS A 1 83 ? -10.378 13.275 27.493 1.00 45.94 83 LYS A CA 1
ATOM 642 C C . LYS A 1 83 ? -10.037 12.426 26.279 1.00 45.94 83 LYS A C 1
ATOM 644 O O . LYS A 1 83 ? -8.862 12.322 25.921 1.00 45.94 83 LYS A O 1
ATOM 649 N N . THR A 1 84 ? -11.030 11.758 25.706 1.00 46.72 84 THR A N 1
ATOM 650 C CA . THR A 1 84 ? -10.966 11.268 24.337 1.00 46.72 84 THR A CA 1
ATOM 651 C C . THR A 1 84 ? -10.790 12.510 23.481 1.00 46.72 84 THR A C 1
ATOM 653 O O . THR A 1 84 ? -11.738 13.062 22.933 1.00 46.72 84 THR A O 1
ATOM 656 N N . THR A 1 85 ? -9.571 13.038 23.464 1.00 42.06 85 THR A N 1
ATOM 657 C CA . THR A 1 85 ? -9.130 13.984 22.472 1.00 42.06 85 THR A CA 1
ATOM 658 C C . THR A 1 85 ? -9.192 13.157 21.213 1.00 42.06 85 THR A C 1
ATOM 660 O O . THR A 1 85 ? -8.331 12.306 20.994 1.00 42.06 85 THR A O 1
ATOM 663 N N . THR A 1 86 ? -10.274 13.329 20.454 1.00 47.16 86 THR A N 1
ATOM 664 C CA . THR A 1 86 ? -10.317 13.031 19.030 1.00 47.16 86 THR A CA 1
ATOM 665 C C . THR A 1 86 ? -8.964 13.459 18.501 1.00 47.16 86 THR A C 1
ATOM 667 O O . THR A 1 86 ? -8.660 14.654 18.495 1.00 47.16 86 THR A O 1
ATOM 670 N N . ALA A 1 87 ? -8.092 12.483 18.242 1.00 46.12 87 ALA A N 1
ATOM 671 C CA . ALA A 1 87 ? -6.744 12.762 17.798 1.00 46.12 87 ALA A CA 1
ATOM 672 C C . ALA A 1 87 ? -6.897 13.694 16.602 1.00 46.12 87 ALA A C 1
ATOM 674 O O . ALA A 1 87 ? -7.715 13.429 15.723 1.00 46.12 87 ALA A O 1
ATOM 675 N N . ASN A 1 88 ? -6.204 14.829 16.618 1.00 47.56 88 ASN A N 1
ATOM 676 C CA . ASN A 1 88 ? -6.206 15.747 15.491 1.00 47.56 88 ASN A CA 1
ATOM 677 C C . ASN A 1 88 ? -5.762 14.937 14.270 1.00 47.56 88 ASN A C 1
ATOM 679 O O . ASN A 1 88 ? -4.588 14.581 14.146 1.00 47.56 88 ASN A O 1
ATOM 683 N N . ASN A 1 89 ? -6.732 14.546 13.442 1.00 54.56 89 ASN A N 1
ATOM 684 C CA . ASN A 1 89 ? -6.545 13.567 12.388 1.00 54.56 89 ASN A CA 1
ATOM 685 C C . ASN A 1 89 ? -5.662 14.207 11.321 1.00 54.56 89 ASN A C 1
ATOM 687 O O . ASN A 1 89 ? -6.144 14.855 10.399 1.00 54.56 89 ASN A O 1
ATOM 691 N N . SER A 1 90 ? -4.349 14.012 11.411 1.00 56.47 90 SER A N 1
ATOM 692 C CA . SER A 1 90 ? -3.550 13.989 10.197 1.00 56.47 90 SER A CA 1
ATOM 693 C C . SER A 1 90 ? -4.064 12.795 9.403 1.00 56.47 90 SER A C 1
ATOM 695 O O . SER A 1 90 ? -3.666 11.672 9.704 1.00 56.47 90 SER A O 1
ATOM 697 N N . THR A 1 91 ? -4.963 13.030 8.445 1.00 78.19 91 THR A N 1
ATOM 698 C CA . THR A 1 91 ? -5.529 12.028 7.537 1.00 78.19 91 THR A CA 1
ATOM 699 C C . THR A 1 91 ? -4.372 11.304 6.857 1.00 78.19 91 THR A C 1
ATOM 701 O O . THR A 1 91 ? -3.743 11.825 5.939 1.00 78.19 91 THR A O 1
ATOM 704 N N . LYS A 1 92 ? -3.982 10.156 7.409 1.00 83.56 92 LYS A N 1
ATOM 705 C CA . LYS A 1 92 ? -3.015 9.254 6.794 1.00 83.56 92 LYS A CA 1
ATOM 706 C C . LYS A 1 92 ? -3.797 8.392 5.822 1.00 83.56 92 LYS A C 1
ATOM 708 O O . LYS A 1 92 ? -4.824 7.828 6.196 1.00 83.56 92 LYS A O 1
ATOM 713 N N . THR A 1 93 ? -3.292 8.283 4.606 1.00 95.00 93 THR A N 1
ATOM 714 C CA . THR A 1 93 ? -3.830 7.370 3.605 1.00 95.00 93 THR A CA 1
ATOM 715 C C . THR A 1 93 ? -3.232 5.999 3.871 1.00 95.00 93 THR A C 1
ATOM 717 O O . THR A 1 93 ? -2.012 5.865 3.981 1.00 95.00 93 THR A O 1
ATOM 720 N N . PHE A 1 94 ? -4.075 4.984 4.013 1.00 96.75 94 PHE A N 1
ATOM 721 C CA . PHE A 1 94 ? -3.635 3.601 4.152 1.00 96.75 94 PHE A CA 1
ATOM 722 C C . PHE A 1 94 ? -3.714 2.931 2.791 1.00 96.75 94 PHE A C 1
ATOM 724 O O . PHE A 1 94 ? -4.660 3.160 2.041 1.00 96.75 94 PHE A O 1
ATOM 731 N N . MET A 1 95 ? -2.703 2.139 2.452 1.00 98.00 95 MET A N 1
ATOM 732 C CA . MET A 1 95 ? -2.624 1.465 1.164 1.00 98.00 95 MET A CA 1
ATOM 733 C C . MET A 1 95 ? -2.128 0.036 1.340 1.00 98.00 95 MET A C 1
ATOM 735 O O . MET A 1 95 ? -1.382 -0.267 2.275 1.00 98.00 95 MET A O 1
ATOM 739 N N . LYS A 1 96 ? -2.516 -0.836 0.413 1.00 98.00 96 LYS A N 1
ATOM 740 C CA . LYS A 1 96 ? -2.098 -2.233 0.371 1.00 98.00 96 LYS A CA 1
ATOM 741 C C . LYS A 1 96 ? -1.721 -2.673 -1.033 1.00 98.00 96 LYS A C 1
ATOM 743 O O . LYS A 1 96 ? -2.222 -2.116 -2.008 1.00 98.00 96 LYS A O 1
ATOM 748 N N . LYS A 1 97 ? -0.879 -3.695 -1.124 1.00 98.25 97 LYS A N 1
ATOM 749 C CA . LYS A 1 97 ? -0.532 -4.374 -2.373 1.00 98.25 97 LYS A CA 1
ATOM 750 C C . LYS A 1 97 ? -0.412 -5.865 -2.114 1.00 98.25 97 LYS A C 1
ATOM 752 O O . LYS A 1 97 ? 0.257 -6.258 -1.162 1.00 98.25 97 LYS A O 1
ATOM 757 N N . GLN A 1 98 ? -1.048 -6.657 -2.968 1.00 97.38 98 GLN A N 1
ATOM 758 C CA . GLN A 1 98 ? -0.840 -8.098 -3.020 1.00 97.38 98 GLN A CA 1
ATOM 759 C C . GLN A 1 98 ? 0.431 -8.373 -3.840 1.00 97.38 98 GLN A C 1
ATOM 761 O O . GLN A 1 98 ? 0.568 -7.817 -4.936 1.00 97.38 98 GLN A O 1
ATOM 766 N N . ILE A 1 99 ? 1.373 -9.138 -3.286 1.00 93.62 99 ILE A N 1
ATOM 767 C CA . ILE A 1 99 ? 2.730 -9.349 -3.822 1.00 93.62 99 ILE A CA 1
ATOM 768 C C . ILE A 1 99 ? 2.970 -10.782 -4.289 1.00 93.62 99 ILE A C 1
ATOM 770 O O . ILE A 1 99 ? 2.377 -11.730 -3.742 1.00 93.62 99 ILE A O 1
#